Protein AF-A0A938SSC1-F1 (afdb_monomer)

Sequence (140 aa):
MTTLRVAVRQYLSLRRGLGFKLHDVGKVLPKFVTFMEHHHASVITTRLALDWARQSSAVQPAEWARRLSIVRGFARHRSATDPRTEVPPDGLLPYRPKRARPYLYSDEEIRRLLGAALKLPDQGGLRPWTYHCLFGLLSV

Radius of gyration: 22.77 Å; Cα contacts (8 Å, |Δi|>4): 111; chains: 1; bounding box: 51×45×52 Å

Nearest PDB structures (foldseek):
  6emy-assembly1_A  TM=5.241E-01  e=5.417E-01  Enterococcus faecalis
  1p7d-assembly2_B  TM=5.437E-01  e=7.411E-01  Lambdavirus lambda

Structure (mmCIF, N/CA/C/O backbone):
data_AF-A0A938SSC1-F1
#
_entry.id   AF-A0A938SSC1-F1
#
loop_
_atom_site.group_PDB
_atom_site.id
_atom_site.type_symbol
_atom_site.label_atom_id
_atom_site.label_alt_id
_atom_site.label_comp_id
_atom_site.label_asym_id
_atom_site.label_entity_id
_atom_site.label_seq_id
_atom_site.pdbx_PDB_ins_code
_atom_site.Cartn_x
_atom_site.Cartn_y
_atom_site.Cartn_z
_atom_site.occupancy
_atom_site.B_iso_or_equiv
_atom_site.auth_seq_id
_atom_site.auth_comp_id
_atom_site.auth_asym_id
_atom_site.auth_atom_id
_atom_site.pdbx_PDB_model_num
ATOM 1 N N . MET A 1 1 ? 18.121 -0.395 -22.577 1.00 61.25 1 MET A N 1
ATOM 2 C CA . MET A 1 1 ? 17.084 -0.836 -21.614 1.00 61.25 1 MET A CA 1
ATOM 3 C C . MET A 1 1 ? 16.969 0.180 -20.488 1.00 61.25 1 MET A C 1
ATOM 5 O O . MET A 1 1 ? 17.995 0.562 -19.943 1.00 61.25 1 MET A O 1
ATOM 9 N N . THR A 1 2 ? 15.767 0.655 -20.152 1.00 79.50 2 THR A N 1
ATOM 10 C CA . THR A 1 2 ? 15.565 1.574 -19.013 1.00 79.50 2 THR A CA 1
ATOM 11 C C . THR A 1 2 ? 15.736 0.836 -17.689 1.00 79.50 2 THR A C 1
ATOM 13 O O . THR A 1 2 ? 15.190 -0.255 -17.523 1.00 79.50 2 THR A O 1
ATOM 16 N N . THR A 1 3 ? 16.471 1.426 -16.745 1.00 90.50 3 THR A N 1
ATOM 17 C CA . THR A 1 3 ? 16.654 0.864 -15.397 1.00 90.50 3 THR A CA 1
ATOM 18 C C . THR A 1 3 ? 15.334 0.850 -14.620 1.00 90.50 3 THR A C 1
ATOM 20 O O . THR A 1 3 ? 14.439 1.656 -14.892 1.00 90.50 3 THR A O 1
ATOM 23 N N . LEU A 1 4 ? 15.210 -0.024 -13.613 1.00 92.62 4 LEU A N 1
ATOM 24 C CA . LEU A 1 4 ? 14.013 -0.095 -12.759 1.00 92.62 4 LEU A CA 1
ATOM 25 C C . LEU A 1 4 ? 13.697 1.253 -12.094 1.00 92.62 4 LEU A C 1
ATOM 27 O O . LEU A 1 4 ? 12.537 1.654 -12.018 1.00 92.62 4 LEU A O 1
ATOM 31 N N . ARG A 1 5 ? 14.728 1.995 -11.680 1.00 95.00 5 ARG A N 1
ATOM 32 C CA . ARG A 1 5 ? 14.591 3.325 -11.074 1.00 95.00 5 ARG A CA 1
ATOM 33 C C . ARG A 1 5 ? 13.980 4.348 -12.031 1.00 95.00 5 ARG A C 1
ATOM 35 O O . ARG A 1 5 ? 13.100 5.111 -11.630 1.00 95.00 5 ARG A O 1
ATOM 42 N N . VAL A 1 6 ? 14.408 4.347 -13.294 1.00 94.81 6 VAL A N 1
ATOM 43 C CA . VAL A 1 6 ? 13.830 5.211 -14.335 1.00 94.81 6 VAL A CA 1
ATOM 44 C C . VAL A 1 6 ? 12.401 4.774 -14.657 1.00 94.81 6 VAL A C 1
ATOM 46 O O . VAL A 1 6 ? 11.503 5.614 -14.686 1.00 94.81 6 VAL A O 1
ATOM 49 N N . ALA A 1 7 ? 12.167 3.468 -14.801 1.00 94.69 7 ALA A N 1
ATOM 50 C CA . ALA A 1 7 ? 10.845 2.918 -15.088 1.00 94.69 7 ALA A CA 1
ATOM 51 C C . ALA A 1 7 ? 9.817 3.255 -13.990 1.00 94.69 7 ALA A C 1
ATOM 53 O O . ALA A 1 7 ? 8.693 3.640 -14.302 1.00 94.69 7 ALA A O 1
ATOM 54 N N . VAL A 1 8 ? 10.197 3.196 -12.706 1.00 95.75 8 VAL A N 1
ATOM 55 C CA . VAL A 1 8 ? 9.328 3.619 -11.592 1.00 95.75 8 VAL A CA 1
ATOM 56 C C . VAL A 1 8 ? 8.988 5.105 -11.678 1.00 95.75 8 VAL A C 1
ATOM 58 O O . VAL A 1 8 ? 7.832 5.474 -11.477 1.00 95.75 8 VAL A O 1
ATOM 61 N N . ARG A 1 9 ? 9.959 5.973 -11.990 1.00 95.62 9 ARG A N 1
ATOM 62 C CA . ARG A 1 9 ? 9.702 7.416 -12.136 1.00 95.62 9 ARG A CA 1
ATOM 63 C C . ARG A 1 9 ? 8.730 7.699 -13.280 1.00 95.62 9 ARG A C 1
ATOM 65 O O . ARG A 1 9 ? 7.780 8.451 -13.079 1.00 95.62 9 ARG A O 1
ATOM 72 N N . GLN A 1 10 ? 8.931 7.061 -14.433 1.00 95.38 10 GLN A N 1
ATOM 73 C CA . GLN A 1 10 ? 8.043 7.175 -15.594 1.00 95.38 10 GLN A CA 1
ATOM 74 C C . GLN A 1 10 ? 6.629 6.686 -15.264 1.00 95.38 10 GLN A C 1
ATOM 76 O O . GLN A 1 10 ? 5.663 7.407 -15.495 1.00 95.38 10 GLN A O 1
ATOM 81 N N . TYR A 1 11 ? 6.509 5.521 -14.624 1.00 95.62 11 TYR A N 1
ATOM 82 C CA . TYR A 1 11 ? 5.228 4.970 -14.186 1.00 95.62 11 TYR A CA 1
ATOM 83 C C . TYR A 1 11 ? 4.481 5.902 -13.218 1.00 95.62 11 TYR A C 1
ATOM 85 O O . TYR A 1 11 ? 3.288 6.161 -13.392 1.00 95.62 11 TYR A O 1
ATOM 93 N N . LEU A 1 12 ? 5.172 6.436 -12.204 1.00 96.19 12 LEU A N 1
ATOM 94 C CA . LEU A 1 12 ? 4.571 7.356 -11.235 1.00 96.19 12 LEU A CA 1
ATOM 95 C C . LEU A 1 12 ? 4.165 8.683 -11.883 1.00 96.19 12 LEU A C 1
ATOM 97 O O . LEU A 1 12 ? 3.102 9.206 -11.553 1.00 96.19 12 LEU A O 1
ATOM 101 N N . SER A 1 13 ? 4.989 9.220 -12.787 1.00 96.38 13 SER A N 1
ATOM 102 C CA . SER A 1 13 ? 4.683 10.442 -13.537 1.00 96.38 13 SER A CA 1
ATOM 103 C C . SER A 1 13 ? 3.443 10.253 -14.411 1.00 96.38 13 SER A C 1
ATOM 105 O O . SER A 1 13 ? 2.491 11.017 -14.273 1.00 96.38 13 SER A O 1
ATOM 107 N N . LEU A 1 14 ? 3.397 9.171 -15.196 1.00 95.62 14 LEU A N 1
ATOM 108 C CA . LEU A 1 14 ? 2.253 8.817 -16.034 1.00 95.62 14 LEU A CA 1
ATOM 109 C C . LEU A 1 14 ? 0.965 8.708 -15.211 1.00 95.62 14 LEU A C 1
ATOM 111 O O . LEU A 1 14 ? -0.028 9.368 -15.500 1.00 95.62 14 LEU A O 1
ATOM 115 N N . ARG A 1 15 ? 0.976 7.903 -14.143 1.00 95.81 15 ARG A N 1
ATOM 116 C CA . ARG A 1 15 ? -0.219 7.696 -13.314 1.00 95.81 15 ARG A CA 1
ATOM 117 C C . ARG A 1 15 ? -0.671 8.979 -12.613 1.00 95.81 15 ARG A C 1
ATOM 119 O O . ARG A 1 15 ? -1.871 9.179 -12.461 1.00 95.81 15 ARG A O 1
ATOM 126 N N . ARG A 1 16 ? 0.253 9.857 -12.210 1.00 96.31 16 ARG A N 1
ATOM 127 C CA . ARG A 1 16 ? -0.094 11.172 -11.644 1.00 96.31 16 ARG A CA 1
ATOM 128 C C . ARG A 1 16 ? -0.677 12.122 -12.682 1.00 96.31 16 ARG A C 1
ATOM 130 O O . ARG A 1 16 ? -1.628 12.823 -12.355 1.00 96.31 16 ARG A O 1
ATOM 137 N N . GLY A 1 17 ? -0.171 12.092 -13.915 1.00 96.69 17 GLY A N 1
ATOM 138 C CA . GLY A 1 17 ? -0.756 12.822 -15.044 1.00 96.69 17 GLY A CA 1
ATOM 139 C C . GLY A 1 17 ? -2.204 12.411 -15.329 1.00 96.69 17 GLY A C 1
ATOM 140 O O . GLY A 1 17 ? -3.017 13.246 -15.698 1.00 96.69 17 GLY A O 1
ATOM 141 N N . LEU A 1 18 ? -2.558 11.152 -15.049 1.00 96.00 18 LEU A N 1
ATOM 142 C CA . LEU A 1 18 ? -3.931 10.631 -15.124 1.00 96.00 18 LEU A CA 1
ATOM 143 C C . LEU A 1 18 ? -4.784 10.927 -13.870 1.00 96.00 18 LEU A C 1
ATOM 145 O O . LEU A 1 18 ? -5.843 10.332 -13.691 1.00 96.00 18 LEU A O 1
ATOM 149 N N . GLY A 1 19 ? -4.321 11.791 -12.961 1.00 95.69 19 GLY A N 1
ATOM 150 C CA . GLY A 1 19 ? -5.066 12.215 -11.769 1.00 95.69 19 GLY A CA 1
ATOM 151 C C . GLY A 1 19 ? -4.886 11.341 -10.520 1.00 95.69 19 GLY A C 1
ATOM 152 O O . GLY A 1 19 ? -5.371 11.705 -9.445 1.00 95.69 19 GLY A O 1
ATOM 153 N N . PHE A 1 20 ? -4.149 10.225 -10.583 1.00 94.19 20 PHE A N 1
ATOM 154 C CA . PHE A 1 20 ? -3.894 9.403 -9.394 1.00 94.19 20 PHE A CA 1
ATOM 155 C C . PHE A 1 20 ? -2.848 10.051 -8.482 1.00 94.19 20 PHE A C 1
ATOM 157 O O . PHE A 1 20 ? -1.718 10.300 -8.889 1.00 94.19 20 PHE A O 1
ATOM 164 N N . LYS A 1 21 ? -3.155 10.230 -7.193 1.00 91.62 21 LYS A N 1
ATOM 165 C CA . LYS A 1 21 ? -2.193 10.831 -6.250 1.00 91.62 21 LYS A CA 1
ATOM 166 C C . LYS A 1 21 ? -0.980 9.936 -5.952 1.00 91.62 21 LYS A C 1
ATOM 168 O O . LYS A 1 21 ? 0.154 10.411 -5.898 1.00 91.62 21 LYS A O 1
ATOM 173 N N . LEU A 1 22 ? -1.209 8.628 -5.782 1.00 91.94 22 LEU A N 1
ATOM 174 C CA . LEU A 1 22 ? -0.168 7.612 -5.553 1.00 91.94 22 LEU A CA 1
ATOM 175 C C . LEU A 1 22 ? 0.843 7.960 -4.438 1.00 91.94 22 LEU A C 1
ATOM 177 O O . LEU A 1 22 ? 2.028 7.651 -4.567 1.00 91.94 22 LEU A O 1
ATOM 181 N N . HIS A 1 23 ? 0.406 8.594 -3.346 1.00 90.19 23 HIS A N 1
ATOM 182 C CA . HIS A 1 23 ? 1.304 8.988 -2.252 1.00 90.19 23 HIS A CA 1
ATOM 183 C C . HIS A 1 23 ? 2.061 7.786 -1.671 1.00 90.19 23 HIS A C 1
ATOM 185 O O . HIS A 1 23 ? 3.290 7.786 -1.629 1.00 90.19 23 HIS A O 1
ATOM 191 N N . ASP A 1 24 ? 1.338 6.727 -1.306 1.00 88.69 24 ASP A N 1
ATOM 192 C CA . ASP A 1 24 ? 1.949 5.535 -0.717 1.00 88.69 24 ASP A CA 1
ATOM 193 C C . ASP A 1 24 ? 2.766 4.742 -1.730 1.00 88.69 24 ASP A C 1
ATOM 195 O O . ASP A 1 24 ? 3.903 4.367 -1.457 1.00 88.69 24 ASP A O 1
ATOM 199 N N . VAL A 1 25 ? 2.227 4.539 -2.933 1.00 92.62 25 VAL A N 1
ATOM 200 C CA . VAL A 1 25 ? 2.918 3.840 -4.028 1.00 92.62 25 VAL A CA 1
ATOM 201 C C . VAL A 1 25 ? 4.244 4.537 -4.357 1.00 92.62 25 VAL A C 1
ATOM 203 O O . VAL A 1 25 ? 5.264 3.873 -4.536 1.00 92.62 25 VAL A O 1
ATOM 206 N N . GLY A 1 26 ? 4.258 5.874 -4.344 1.00 93.75 26 GLY A N 1
ATOM 207 C CA . GLY A 1 26 ? 5.449 6.689 -4.561 1.00 93.75 26 GLY A CA 1
ATOM 208 C C . GLY A 1 26 ? 6.506 6.586 -3.459 1.00 93.75 26 GLY A C 1
ATOM 209 O O . GLY A 1 26 ? 7.670 6.841 -3.737 1.00 93.75 26 GLY A O 1
ATOM 210 N N . LYS A 1 27 ? 6.141 6.179 -2.238 1.00 93.44 27 LYS A N 1
ATOM 211 C CA . LYS A 1 27 ? 7.096 5.876 -1.155 1.00 93.44 27 LYS 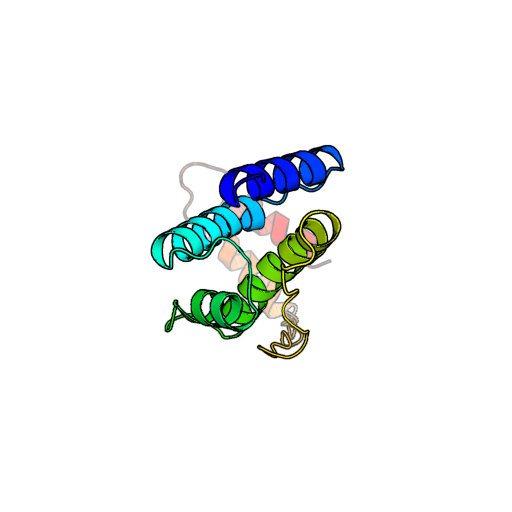A CA 1
ATOM 212 C C . LYS A 1 27 ? 7.570 4.424 -1.203 1.00 93.44 27 LYS A C 1
ATOM 214 O O . LYS A 1 27 ? 8.708 4.122 -0.858 1.00 93.44 27 LYS A O 1
ATOM 219 N N . VAL A 1 28 ? 6.679 3.524 -1.604 1.00 95.19 28 VAL A N 1
ATOM 220 C CA . VAL A 1 28 ? 6.859 2.074 -1.526 1.00 95.19 28 VAL A CA 1
ATOM 221 C C . VAL A 1 28 ? 7.677 1.533 -2.709 1.00 95.19 28 VAL A C 1
ATOM 223 O O . VAL A 1 28 ? 8.621 0.775 -2.488 1.00 95.19 28 VAL A O 1
ATOM 226 N N . LEU A 1 29 ? 7.393 1.956 -3.948 1.00 96.38 29 LEU A N 1
ATOM 227 C CA . LEU A 1 29 ? 8.122 1.479 -5.135 1.00 96.38 29 LEU A CA 1
ATOM 228 C C . LEU A 1 29 ? 9.616 1.838 -5.141 1.00 96.38 29 LEU A C 1
ATOM 230 O O . LEU A 1 29 ? 10.408 0.967 -5.489 1.00 96.38 29 LEU A O 1
ATOM 234 N N . PRO A 1 30 ? 10.059 3.043 -4.731 1.00 96.19 30 PRO A N 1
ATOM 235 C CA . PRO A 1 30 ? 11.491 3.325 -4.642 1.00 96.19 30 PRO A CA 1
ATOM 236 C C . PRO A 1 30 ? 12.226 2.401 -3.666 1.00 96.19 30 PRO A C 1
ATOM 238 O O . PRO A 1 30 ? 13.335 1.974 -3.965 1.00 96.19 30 PRO A O 1
ATOM 241 N N . LYS A 1 31 ? 11.598 2.031 -2.539 1.00 96.00 31 LYS A N 1
ATOM 242 C CA . LYS A 1 31 ? 12.171 1.058 -1.593 1.00 96.00 31 LYS A CA 1
ATOM 243 C C . LYS A 1 31 ? 12.280 -0.336 -2.209 1.00 96.00 31 LYS A C 1
ATOM 245 O O . LYS A 1 31 ? 13.264 -1.026 -1.968 1.00 96.00 31 LYS A O 1
ATOM 250 N N . PHE A 1 32 ? 11.290 -0.742 -3.005 1.00 96.75 32 PHE A N 1
ATOM 251 C CA . PHE A 1 32 ? 11.363 -1.984 -3.776 1.00 96.75 32 PHE A CA 1
ATOM 252 C C . PHE A 1 32 ? 12.506 -1.953 -4.794 1.00 96.75 32 PHE A C 1
ATOM 254 O O . PHE A 1 32 ? 13.265 -2.909 -4.885 1.00 96.75 32 PHE A O 1
ATOM 261 N N . VAL A 1 33 ? 12.687 -0.845 -5.515 1.00 96.56 33 VAL A N 1
ATOM 262 C CA . VAL A 1 33 ? 13.799 -0.702 -6.467 1.00 96.56 33 VAL A CA 1
ATOM 263 C C . VAL A 1 33 ? 15.152 -0.772 -5.765 1.00 96.56 33 VAL A C 1
ATOM 265 O O . VAL A 1 33 ? 16.018 -1.495 -6.237 1.00 96.56 33 VAL A O 1
ATOM 268 N N . THR A 1 34 ? 15.326 -0.096 -4.627 1.00 96.62 34 THR A N 1
ATOM 269 C CA . THR A 1 34 ? 16.565 -0.203 -3.840 1.00 96.62 34 THR A CA 1
ATOM 270 C C . THR A 1 34 ? 16.832 -1.648 -3.402 1.00 96.62 34 THR A C 1
ATOM 272 O O . THR A 1 34 ? 17.962 -2.114 -3.483 1.00 96.62 34 THR A O 1
ATOM 275 N N . PHE A 1 35 ? 15.798 -2.395 -3.000 1.00 96.94 35 PHE A N 1
ATOM 276 C CA . PHE A 1 35 ? 15.930 -3.828 -2.723 1.00 96.94 35 PHE A CA 1
ATOM 277 C C . PHE A 1 35 ? 16.384 -4.615 -3.962 1.00 96.94 35 PHE A C 1
ATOM 279 O O . PHE A 1 35 ? 17.333 -5.386 -3.882 1.00 96.94 35 PHE A O 1
ATOM 286 N N . MET A 1 36 ? 15.761 -4.391 -5.121 1.00 96.88 36 MET A N 1
ATOM 287 C CA . MET A 1 36 ? 16.143 -5.062 -6.369 1.00 96.88 36 MET A CA 1
ATOM 288 C C . MET A 1 36 ? 17.596 -4.765 -6.762 1.00 96.88 36 MET A C 1
ATOM 290 O O . MET A 1 36 ? 18.317 -5.671 -7.172 1.00 96.88 36 MET A O 1
ATOM 294 N N . GLU A 1 37 ? 18.039 -3.518 -6.588 1.00 95.56 37 GLU A N 1
ATOM 295 C CA . GLU A 1 37 ? 19.419 -3.090 -6.838 1.00 95.56 37 GLU A CA 1
ATOM 296 C C . GLU A 1 37 ? 20.414 -3.793 -5.901 1.00 95.56 37 GLU A C 1
ATOM 298 O O . GLU A 1 37 ? 21.436 -4.282 -6.376 1.00 95.56 37 GLU A O 1
ATOM 303 N N . HIS A 1 38 ? 20.098 -3.931 -4.606 1.00 96.00 38 HIS A N 1
ATOM 304 C CA . HIS A 1 38 ? 20.923 -4.698 -3.660 1.00 96.00 38 HIS A CA 1
ATOM 305 C C . HIS A 1 38 ? 21.018 -6.188 -4.002 1.00 96.00 38 HIS A C 1
ATOM 307 O O . HIS A 1 38 ? 22.037 -6.816 -3.735 1.00 96.00 38 HIS A O 1
ATOM 313 N N . HIS A 1 39 ? 19.979 -6.753 -4.615 1.00 95.00 39 HIS A N 1
ATOM 314 C CA . HIS A 1 39 ? 19.980 -8.129 -5.111 1.00 95.00 39 HIS A CA 1
ATOM 315 C C . HIS A 1 39 ? 20.545 -8.263 -6.537 1.00 95.00 39 HIS A C 1
ATOM 317 O O . HIS A 1 39 ? 20.444 -9.339 -7.126 1.00 95.00 39 HIS A O 1
ATOM 323 N N . HIS A 1 40 ? 21.109 -7.189 -7.108 1.00 93.81 40 HIS A N 1
ATOM 324 C CA . HIS A 1 40 ? 21.608 -7.123 -8.488 1.00 93.81 40 HIS A CA 1
ATOM 325 C C . HIS A 1 40 ? 20.582 -7.588 -9.541 1.00 93.81 40 HIS A C 1
ATOM 327 O O . HIS A 1 40 ? 20.933 -8.066 -10.621 1.00 93.81 40 HIS A O 1
ATOM 333 N N . ALA A 1 41 ? 19.293 -7.433 -9.239 1.00 94.12 41 ALA A N 1
ATOM 334 C CA . ALA A 1 41 ? 18.200 -7.898 -10.072 1.00 94.12 41 ALA A CA 1
ATOM 335 C C . ALA A 1 41 ? 17.691 -6.767 -10.974 1.00 94.12 41 ALA A C 1
ATOM 337 O O . ALA A 1 41 ? 17.184 -5.744 -10.514 1.00 94.12 41 ALA A O 1
ATOM 338 N N . SER A 1 42 ? 17.796 -6.968 -12.286 1.00 91.44 42 SER A N 1
ATOM 339 C CA . SER A 1 42 ? 17.309 -6.022 -13.301 1.00 91.44 42 SER A CA 1
ATOM 340 C C . SER A 1 42 ? 15.871 -6.298 -13.754 1.00 91.44 42 SER A C 1
ATOM 342 O O . SER A 1 42 ? 15.238 -5.428 -14.352 1.00 91.44 42 SER A O 1
ATOM 344 N N . VAL A 1 43 ? 15.348 -7.485 -13.440 1.00 94.44 43 VAL A N 1
ATOM 345 C CA . VAL A 1 43 ? 14.028 -7.979 -13.842 1.00 94.44 43 VAL A CA 1
ATOM 346 C C . VAL A 1 43 ? 13.235 -8.359 -12.597 1.00 94.44 43 VAL A C 1
ATOM 348 O O . VAL A 1 43 ? 13.765 -8.996 -11.689 1.00 94.44 43 VAL A O 1
ATOM 351 N N . ILE A 1 44 ? 11.963 -7.960 -12.546 1.00 96.12 44 ILE A N 1
ATOM 352 C CA . ILE A 1 44 ? 11.064 -8.316 -11.443 1.00 96.12 44 ILE A CA 1
ATOM 353 C C . ILE A 1 44 ? 10.687 -9.790 -11.581 1.00 96.12 44 ILE A C 1
ATOM 355 O O . ILE A 1 44 ? 10.155 -10.191 -12.612 1.00 96.12 44 ILE A O 1
ATOM 359 N N . THR A 1 45 ? 10.930 -10.564 -10.526 1.00 97.00 45 THR A N 1
ATOM 360 C CA . THR A 1 45 ? 10.462 -11.947 -10.399 1.00 97.00 45 THR A CA 1
ATOM 361 C C . THR A 1 45 ? 9.479 -12.063 -9.245 1.00 97.00 45 THR A C 1
ATOM 363 O O . THR A 1 45 ? 9.516 -11.285 -8.282 1.00 97.00 45 THR A O 1
ATOM 366 N N . THR A 1 46 ? 8.614 -13.068 -9.309 1.00 96.12 46 THR A N 1
ATOM 367 C CA . THR A 1 46 ? 7.632 -13.365 -8.264 1.00 96.12 46 THR A CA 1
ATOM 368 C C . THR A 1 46 ? 8.315 -13.625 -6.924 1.00 96.12 46 THR A C 1
ATOM 370 O O . THR A 1 46 ? 7.881 -13.109 -5.893 1.00 96.12 46 THR A O 1
ATOM 373 N N . ARG A 1 47 ? 9.432 -14.363 -6.943 1.00 96.06 47 ARG A N 1
ATOM 374 C CA . ARG A 1 47 ? 10.228 -14.669 -5.749 1.00 96.06 47 ARG A CA 1
ATOM 375 C C . ARG A 1 47 ? 10.750 -13.400 -5.074 1.00 96.06 47 ARG A C 1
ATOM 377 O O . ARG A 1 47 ? 10.480 -13.186 -3.898 1.00 96.06 47 ARG A O 1
ATOM 384 N N . LEU A 1 48 ? 11.422 -12.523 -5.823 1.00 96.75 48 LEU A N 1
ATOM 385 C CA . LEU A 1 48 ? 11.979 -11.281 -5.273 1.00 96.75 48 LEU A CA 1
ATOM 386 C C . LEU A 1 48 ? 10.887 -10.327 -4.775 1.00 96.75 48 LEU A C 1
ATOM 388 O O . LEU A 1 48 ? 11.052 -9.681 -3.740 1.00 96.75 48 LEU A O 1
ATOM 392 N N . ALA A 1 49 ? 9.748 -10.265 -5.469 1.00 96.62 49 ALA A N 1
ATOM 393 C CA . ALA A 1 49 ? 8.600 -9.485 -5.020 1.00 96.62 49 ALA A CA 1
ATOM 394 C C . ALA A 1 49 ? 8.040 -9.996 -3.679 1.00 96.62 49 ALA A C 1
ATOM 396 O O . ALA A 1 49 ? 7.692 -9.189 -2.813 1.00 96.62 49 ALA A O 1
ATOM 397 N N . LEU A 1 50 ? 7.980 -11.320 -3.486 1.00 95.31 50 LEU A N 1
ATOM 398 C CA . LEU A 1 50 ? 7.540 -11.942 -2.235 1.00 95.31 50 LEU A CA 1
ATOM 399 C C . LEU A 1 50 ? 8.531 -11.747 -1.091 1.00 95.31 50 LEU A C 1
ATOM 401 O O . LEU A 1 50 ? 8.111 -11.466 0.033 1.00 95.31 50 LEU A O 1
ATOM 405 N N . ASP A 1 51 ? 9.822 -11.901 -1.364 1.00 95.12 51 ASP A N 1
ATOM 406 C CA . ASP A 1 51 ? 10.877 -11.739 -0.362 1.00 95.12 51 ASP A CA 1
ATOM 407 C C . ASP A 1 51 ? 10.895 -10.298 0.151 1.00 95.12 51 ASP A C 1
ATOM 409 O O . ASP A 1 51 ? 10.859 -10.054 1.359 1.00 95.12 51 ASP A O 1
ATOM 413 N N . TRP A 1 52 ? 10.799 -9.326 -0.758 1.00 95.50 52 TRP A N 1
ATOM 414 C CA . TRP A 1 52 ? 10.694 -7.928 -0.371 1.00 95.50 52 TRP A CA 1
ATOM 415 C C . TRP A 1 52 ? 9.401 -7.610 0.385 1.00 95.50 52 TRP A C 1
ATOM 417 O O . TRP A 1 52 ? 9.438 -6.896 1.390 1.00 95.50 52 TRP A O 1
ATOM 427 N N . ALA A 1 53 ? 8.249 -8.125 -0.061 1.00 94.00 53 ALA A N 1
ATOM 428 C CA . ALA A 1 53 ? 6.972 -7.869 0.606 1.00 94.00 53 ALA A CA 1
ATOM 429 C C . ALA A 1 53 ? 6.973 -8.369 2.062 1.00 94.00 53 ALA A C 1
ATOM 431 O O . ALA A 1 53 ? 6.421 -7.689 2.930 1.00 94.00 53 ALA A O 1
ATOM 432 N N . ARG A 1 54 ? 7.639 -9.503 2.326 1.00 92.56 54 ARG A N 1
ATOM 433 C CA . ARG A 1 54 ? 7.750 -10.147 3.647 1.00 92.56 54 ARG A CA 1
ATOM 434 C C . ARG A 1 54 ? 8.921 -9.653 4.506 1.00 92.56 54 ARG A C 1
ATOM 436 O O . ARG A 1 54 ? 9.010 -10.039 5.664 1.00 92.56 54 ARG A O 1
ATOM 443 N N . GLN A 1 55 ? 9.784 -8.774 3.989 1.00 89.69 55 GLN A N 1
ATOM 444 C CA . GLN A 1 55 ? 10.990 -8.301 4.691 1.00 89.69 55 GLN A CA 1
ATOM 445 C C . GLN A 1 55 ? 10.701 -7.660 6.062 1.00 89.69 55 GLN A C 1
ATOM 447 O O . GLN A 1 55 ? 11.538 -7.687 6.958 1.00 89.69 55 GLN A O 1
ATOM 452 N N . SER A 1 56 ? 9.520 -7.067 6.239 1.00 79.56 56 SER A N 1
ATOM 453 C CA . SER A 1 56 ? 9.103 -6.514 7.529 1.00 79.56 56 SER A CA 1
ATOM 454 C C . SER A 1 56 ? 8.329 -7.580 8.298 1.00 79.56 56 SER A C 1
ATOM 456 O O . SER A 1 56 ? 7.150 -7.775 8.035 1.00 79.56 56 SER A O 1
ATOM 458 N N . SER A 1 57 ? 8.972 -8.272 9.235 1.00 71.25 57 SER A N 1
ATOM 459 C CA . SER A 1 57 ? 8.353 -9.368 9.998 1.00 71.25 57 SER A CA 1
ATOM 460 C C . SER A 1 57 ? 7.340 -8.899 11.053 1.00 71.25 57 SER A C 1
ATOM 462 O O . SER A 1 57 ? 6.433 -9.647 11.397 1.00 71.25 57 SER A O 1
ATOM 464 N N . ALA A 1 58 ? 7.443 -7.653 11.527 1.00 73.56 58 ALA A N 1
ATOM 465 C CA . ALA A 1 58 ? 6.615 -7.104 12.609 1.00 73.56 58 ALA A CA 1
ATOM 466 C C . ALA A 1 58 ? 5.319 -6.400 12.145 1.00 73.56 58 ALA A C 1
ATOM 468 O O . ALA A 1 58 ? 4.741 -5.616 12.897 1.00 73.56 58 ALA A O 1
ATOM 469 N N . VAL A 1 59 ? 4.866 -6.616 10.904 1.00 81.50 59 VAL A N 1
ATOM 470 C CA . VAL A 1 59 ? 3.661 -5.954 10.365 1.00 81.50 59 VAL A CA 1
ATOM 471 C C . VAL A 1 59 ? 2.513 -6.935 10.166 1.00 81.50 59 VAL A C 1
ATOM 473 O O . VAL A 1 59 ? 2.706 -8.135 10.003 1.00 81.50 59 VAL A O 1
ATOM 476 N N . GLN A 1 60 ? 1.293 -6.400 10.146 1.00 84.31 60 GLN A N 1
ATOM 477 C CA . GLN A 1 60 ? 0.092 -7.178 9.856 1.00 84.31 60 GLN A CA 1
ATOM 478 C C . GLN A 1 60 ? 0.176 -7.812 8.451 1.00 84.31 60 GLN A C 1
ATOM 480 O O . GLN A 1 60 ? 0.646 -7.142 7.526 1.00 84.31 60 GLN A O 1
ATOM 485 N N . PRO A 1 61 ? -0.373 -9.025 8.227 1.00 87.06 61 PRO A N 1
ATOM 486 C CA . PRO A 1 61 ? -0.423 -9.659 6.899 1.00 87.06 61 PRO A CA 1
ATOM 487 C C . PRO A 1 61 ? -1.043 -8.774 5.801 1.00 87.06 61 PRO A C 1
ATOM 489 O O . PRO A 1 61 ? -0.695 -8.885 4.624 1.00 87.06 61 PRO A O 1
ATOM 492 N N . ALA A 1 62 ? -1.919 -7.846 6.203 1.00 88.00 62 ALA A N 1
ATOM 493 C CA . ALA A 1 62 ? -2.477 -6.788 5.364 1.00 88.00 62 ALA A CA 1
ATOM 494 C C . ALA A 1 62 ? -1.407 -5.974 4.631 1.00 88.00 62 ALA A C 1
ATOM 496 O O . ALA A 1 62 ? -1.547 -5.672 3.447 1.00 88.00 62 ALA A O 1
ATOM 497 N N . GLU A 1 63 ? -0.329 -5.628 5.332 1.00 90.62 63 GLU A N 1
ATOM 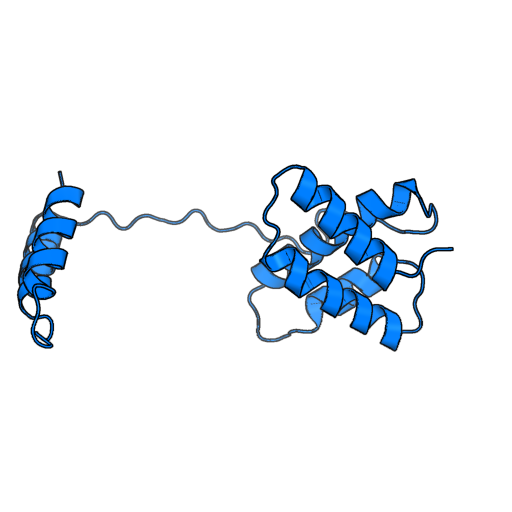498 C CA . GLU A 1 63 ? 0.737 -4.793 4.798 1.00 90.62 63 GLU A CA 1
ATOM 499 C C . GLU A 1 63 ? 1.577 -5.557 3.774 1.00 90.62 63 GLU A C 1
ATOM 501 O O . GLU A 1 63 ? 1.923 -4.999 2.733 1.00 90.62 63 GLU A O 1
ATOM 506 N N . TRP A 1 64 ? 1.843 -6.848 4.000 1.00 92.75 64 TRP A N 1
ATOM 507 C CA . TRP A 1 64 ? 2.523 -7.684 3.007 1.00 92.75 64 TRP A CA 1
ATOM 508 C C . TRP A 1 64 ? 1.699 -7.794 1.718 1.00 92.75 64 TRP A C 1
ATOM 510 O O . TRP A 1 64 ? 2.224 -7.576 0.623 1.00 92.75 64 TRP A O 1
ATOM 520 N N . ALA A 1 65 ? 0.392 -8.051 1.840 1.00 91.88 65 ALA A N 1
ATOM 521 C CA . ALA A 1 65 ? -0.519 -8.111 0.699 1.00 91.88 65 ALA A CA 1
ATOM 522 C C . ALA A 1 65 ? -0.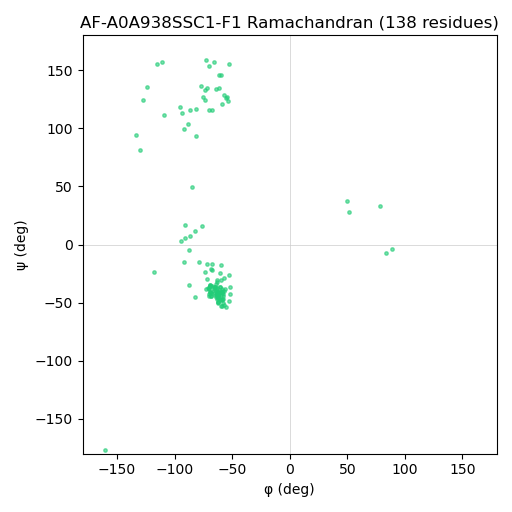614 -6.764 -0.042 1.00 91.88 65 ALA A C 1
ATOM 524 O O . ALA A 1 65 ? -0.596 -6.725 -1.279 1.00 91.88 65 ALA A O 1
ATOM 525 N N . ARG A 1 66 ? -0.654 -5.646 0.696 1.00 91.94 66 ARG A N 1
ATOM 526 C CA . ARG A 1 66 ? -0.654 -4.287 0.136 1.00 91.94 66 ARG A CA 1
ATOM 527 C C . ARG A 1 66 ? 0.629 -4.002 -0.642 1.00 91.94 66 ARG A C 1
ATOM 529 O O . ARG A 1 66 ? 0.559 -3.571 -1.792 1.00 91.94 66 ARG A O 1
ATOM 536 N N . ARG A 1 67 ? 1.795 -4.280 -0.051 1.00 93.81 67 ARG A N 1
ATOM 537 C CA . ARG A 1 67 ? 3.111 -4.115 -0.693 1.00 93.81 67 ARG A CA 1
ATOM 538 C C . ARG A 1 67 ? 3.213 -4.931 -1.977 1.00 93.81 67 ARG A C 1
ATOM 540 O O . ARG A 1 67 ? 3.599 -4.381 -3.008 1.00 93.81 67 ARG A O 1
ATOM 547 N N . LEU A 1 68 ? 2.810 -6.201 -1.940 1.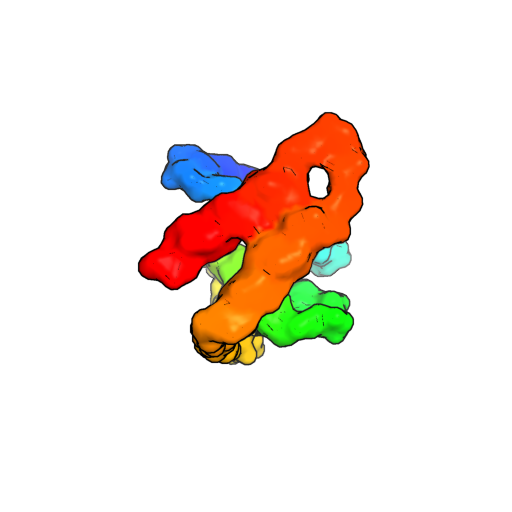00 95.00 68 LEU A N 1
ATOM 548 C CA . LEU A 1 68 ? 2.829 -7.062 -3.122 1.00 95.00 68 LEU A CA 1
ATOM 549 C C . LEU A 1 68 ? 1.875 -6.558 -4.213 1.00 95.00 68 LEU A C 1
ATOM 551 O O . LEU A 1 68 ? 2.232 -6.565 -5.387 1.00 95.00 68 LEU A O 1
ATOM 555 N N . SER A 1 69 ? 0.700 -6.046 -3.841 1.00 94.19 69 SER A N 1
ATOM 556 C CA . SER A 1 69 ? -0.260 -5.474 -4.798 1.00 94.19 69 SER A CA 1
ATOM 557 C C . SER A 1 69 ? 0.283 -4.217 -5.491 1.00 94.19 69 SER A C 1
ATOM 559 O O . SER A 1 69 ? 0.073 -4.027 -6.690 1.00 94.19 69 SER A O 1
ATOM 561 N N . ILE A 1 70 ? 1.041 -3.383 -4.770 1.00 95.50 70 ILE A N 1
ATOM 562 C CA . ILE A 1 70 ? 1.733 -2.217 -5.342 1.00 95.50 70 ILE A CA 1
ATOM 563 C C . ILE A 1 70 ? 2.784 -2.658 -6.370 1.00 95.50 70 ILE A C 1
ATOM 565 O O . ILE A 1 70 ? 2.821 -2.115 -7.478 1.00 95.50 70 ILE A O 1
ATOM 569 N N . VAL A 1 71 ? 3.605 -3.657 -6.028 1.00 96.62 71 VAL A N 1
ATOM 570 C CA . VAL A 1 71 ? 4.609 -4.222 -6.946 1.00 96.62 71 VAL A CA 1
ATOM 571 C C . VAL A 1 71 ? 3.938 -4.845 -8.165 1.00 96.62 71 VAL A C 1
ATOM 573 O O . VAL A 1 71 ? 4.365 -4.573 -9.282 1.00 96.62 71 VAL A O 1
ATOM 576 N N . ARG A 1 72 ? 2.844 -5.594 -7.984 1.00 96.31 72 ARG A N 1
ATOM 577 C CA . ARG A 1 72 ? 2.066 -6.196 -9.077 1.00 96.31 72 ARG A CA 1
ATOM 578 C C . ARG A 1 72 ? 1.555 -5.153 -10.067 1.00 96.31 72 ARG A C 1
ATOM 580 O O . ARG A 1 72 ? 1.677 -5.349 -11.273 1.00 96.31 72 ARG A O 1
ATOM 587 N N . GLY A 1 73 ? 1.022 -4.034 -9.573 1.00 95.50 73 GLY A N 1
ATOM 588 C CA . GLY A 1 73 ? 0.561 -2.936 -10.425 1.00 95.50 73 GLY A CA 1
ATOM 589 C C . GLY A 1 73 ? 1.680 -2.352 -11.292 1.00 95.50 73 GLY A C 1
ATOM 590 O O . GLY A 1 73 ? 1.489 -2.140 -12.488 1.00 95.50 73 GLY A O 1
ATOM 591 N N . PHE A 1 74 ? 2.866 -2.151 -10.710 1.00 96.94 74 PHE A N 1
ATOM 592 C CA . PHE A 1 74 ? 4.039 -1.698 -11.459 1.00 96.94 74 PHE A CA 1
ATOM 593 C C . PHE A 1 74 ? 4.561 -2.763 -12.435 1.00 96.94 74 PHE A C 1
ATOM 595 O O . PHE A 1 74 ? 4.831 -2.443 -13.590 1.00 96.94 74 PHE A O 1
ATOM 602 N N . ALA A 1 75 ? 4.649 -4.025 -12.009 1.00 96.81 75 ALA A N 1
ATOM 603 C CA . ALA A 1 75 ? 5.102 -5.138 -12.840 1.00 96.81 75 ALA A CA 1
ATOM 604 C C . ALA A 1 75 ? 4.221 -5.312 -14.083 1.00 96.81 75 ALA A C 1
ATOM 606 O O . ALA A 1 75 ? 4.748 -5.476 -15.176 1.00 96.81 75 ALA A O 1
ATOM 607 N N . ARG A 1 76 ? 2.895 -5.170 -13.948 1.00 96.50 76 ARG A N 1
ATOM 608 C CA . ARG A 1 76 ? 1.951 -5.216 -15.078 1.00 96.50 76 ARG A CA 1
ATOM 609 C C . ARG A 1 76 ? 2.174 -4.091 -16.090 1.00 96.50 76 ARG A C 1
ATOM 611 O O . ARG A 1 76 ? 2.028 -4.299 -17.286 1.00 96.50 76 ARG A O 1
ATOM 618 N N . HIS A 1 77 ? 2.521 -2.891 -15.627 1.00 95.19 77 HIS A N 1
ATOM 619 C CA . HIS A 1 77 ? 2.902 -1.808 -16.534 1.00 95.19 77 HIS A CA 1
ATOM 620 C C . HIS A 1 77 ? 4.254 -2.095 -17.201 1.00 95.19 77 HIS A C 1
ATOM 622 O O . HIS A 1 77 ? 4.426 -1.871 -18.397 1.00 95.19 77 HIS A O 1
ATOM 628 N N . ARG A 1 78 ? 5.215 -2.621 -16.436 1.00 95.00 78 ARG A N 1
ATOM 629 C CA . ARG A 1 78 ? 6.560 -2.909 -16.930 1.00 95.00 78 ARG A CA 1
ATOM 630 C C . ARG A 1 78 ? 6.586 -4.063 -17.932 1.00 95.00 78 ARG A C 1
ATOM 632 O O . ARG A 1 78 ? 7.329 -3.957 -18.903 1.00 95.00 78 ARG A O 1
ATOM 639 N N . SER A 1 79 ? 5.758 -5.094 -17.765 1.00 95.31 79 SER A N 1
ATOM 640 C CA . SER A 1 79 ? 5.693 -6.248 -18.672 1.00 95.31 79 SER A CA 1
ATOM 641 C C . SER A 1 79 ? 5.312 -5.865 -20.105 1.00 95.31 79 SER A C 1
ATOM 643 O O . SER A 1 79 ? 5.712 -6.550 -21.037 1.00 95.31 79 SER A O 1
ATOM 645 N N . ALA A 1 80 ? 4.616 -4.739 -20.300 1.00 92.56 80 ALA A N 1
ATOM 646 C CA . ALA A 1 80 ? 4.320 -4.203 -21.630 1.00 92.56 80 ALA A CA 1
ATOM 647 C C . ALA A 1 80 ? 5.568 -3.689 -22.379 1.00 92.56 80 ALA A C 1
ATOM 649 O O . ALA A 1 80 ? 5.539 -3.559 -23.597 1.00 92.56 80 ALA A O 1
ATOM 650 N N . THR A 1 81 ? 6.658 -3.380 -21.666 1.00 90.62 81 THR A N 1
ATOM 651 C CA . THR A 1 81 ? 7.911 -2.847 -22.247 1.00 90.62 81 THR A CA 1
ATOM 652 C C . THR A 1 81 ? 9.120 -3.763 -22.041 1.00 90.62 81 THR A C 1
ATOM 654 O O . THR A 1 81 ? 10.077 -3.684 -22.806 1.00 90.62 81 THR A O 1
ATOM 657 N N . ASP A 1 82 ? 9.099 -4.632 -21.028 1.00 92.19 82 ASP A N 1
ATOM 658 C CA . ASP A 1 82 ? 10.126 -5.644 -20.760 1.00 92.19 82 ASP A CA 1
ATOM 659 C C . ASP A 1 82 ? 9.450 -6.999 -20.477 1.00 92.19 82 ASP A C 1
ATOM 661 O O . ASP A 1 82 ? 9.083 -7.263 -19.325 1.00 92.19 82 ASP A O 1
ATOM 665 N N . PRO A 1 83 ? 9.288 -7.862 -21.502 1.00 91.31 83 PRO A N 1
ATOM 666 C CA . PRO A 1 83 ? 8.570 -9.138 -21.400 1.00 91.31 83 PRO A CA 1
ATOM 667 C C . PRO A 1 83 ? 9.144 -10.130 -20.385 1.00 91.31 83 PRO A C 1
ATOM 669 O O . PRO A 1 83 ? 8.454 -11.056 -19.975 1.00 91.31 83 PRO A O 1
ATOM 672 N N . ARG A 1 84 ? 10.398 -9.945 -19.953 1.00 94.00 84 ARG A N 1
ATOM 673 C CA . ARG A 1 84 ? 11.030 -10.796 -18.931 1.00 94.00 84 ARG A CA 1
ATOM 674 C C . ARG A 1 84 ? 10.457 -10.543 -17.535 1.00 94.00 84 ARG A C 1
ATOM 676 O O . ARG A 1 84 ? 10.683 -11.334 -16.630 1.00 94.00 84 ARG A O 1
ATOM 683 N N . THR A 1 85 ? 9.763 -9.418 -17.351 1.00 95.31 85 THR A N 1
ATOM 684 C CA . THR A 1 85 ? 9.151 -9.031 -16.079 1.00 95.31 85 THR A CA 1
ATOM 685 C C . THR A 1 85 ? 8.005 -9.968 -15.734 1.00 95.31 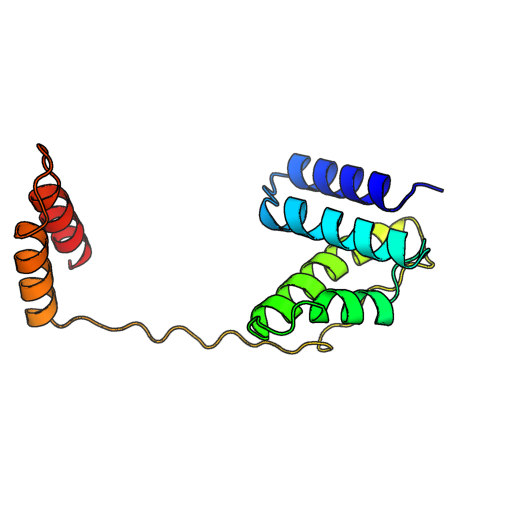85 THR A C 1
ATOM 687 O O . THR A 1 85 ? 6.967 -9.960 -16.395 1.00 95.31 85 THR A O 1
ATOM 690 N N . GLU A 1 86 ? 8.154 -10.707 -14.641 1.00 96.88 86 GLU A N 1
ATOM 691 C CA . GLU A 1 86 ? 7.058 -11.481 -14.080 1.00 96.88 86 GLU A CA 1
ATOM 692 C C . GLU A 1 86 ? 6.097 -10.564 -13.322 1.00 96.88 86 GLU A C 1
ATOM 694 O O . GLU A 1 86 ? 6.499 -9.710 -12.524 1.00 96.88 86 GLU A O 1
ATOM 699 N N . VAL A 1 87 ? 4.801 -10.778 -13.532 1.00 96.94 87 VAL A N 1
ATOM 700 C CA . VAL A 1 87 ? 3.746 -10.158 -12.732 1.00 96.94 87 VAL A CA 1
ATOM 701 C C . VAL A 1 87 ? 3.385 -11.137 -11.616 1.00 96.94 87 VAL A C 1
ATOM 703 O O . VAL A 1 87 ? 2.826 -12.188 -11.927 1.00 96.94 87 VAL A O 1
ATOM 706 N N . PRO A 1 88 ? 3.664 -10.827 -10.332 1.00 95.06 88 PRO A N 1
ATOM 707 C CA . PRO A 1 88 ? 3.361 -11.743 -9.239 1.00 95.06 88 PRO A CA 1
ATOM 708 C C . PRO A 1 88 ? 1.876 -12.136 -9.251 1.00 95.06 88 PRO A C 1
ATOM 710 O O . PRO A 1 88 ? 1.034 -11.228 -9.215 1.00 95.06 88 PRO A O 1
ATOM 713 N N . PRO A 1 89 ? 1.537 -13.438 -9.269 1.00 93.19 89 PRO A N 1
ATOM 714 C CA . PRO A 1 89 ? 0.154 -13.898 -9.236 1.00 93.19 89 PRO A CA 1
ATOM 715 C C . PRO A 1 89 ? -0.674 -13.312 -8.085 1.00 93.19 89 PRO A C 1
ATOM 717 O O . PRO A 1 89 ? -0.164 -12.900 -7.030 1.00 93.19 89 PRO A O 1
ATOM 720 N N . ASP A 1 90 ? -1.987 -13.273 -8.289 1.00 88.00 90 ASP A N 1
ATOM 721 C CA . ASP A 1 90 ? -2.931 -13.020 -7.207 1.00 88.00 90 ASP A CA 1
ATOM 722 C C . ASP A 1 90 ? -2.970 -14.226 -6.248 1.00 88.00 90 ASP A C 1
ATOM 724 O O . ASP A 1 90 ? -2.630 -15.348 -6.611 1.00 88.00 90 ASP A O 1
ATOM 728 N N . GLY A 1 91 ? -3.329 -13.994 -4.982 1.00 84.69 91 GLY A N 1
ATOM 729 C CA . GLY A 1 91 ? -3.461 -15.062 -3.980 1.00 84.69 91 GLY A CA 1
ATOM 730 C C . GLY A 1 91 ? -2.175 -15.506 -3.267 1.00 84.69 91 GLY A C 1
ATOM 731 O O . GLY A 1 91 ? -2.280 -16.222 -2.279 1.00 84.69 91 GLY A O 1
ATOM 732 N N . LEU A 1 92 ? -0.985 -15.038 -3.669 1.00 87.50 92 LEU A N 1
ATOM 733 C CA . LEU A 1 92 ? 0.283 -15.409 -3.006 1.00 87.50 92 LEU A CA 1
ATOM 734 C C . LEU A 1 92 ? 0.390 -14.957 -1.540 1.00 87.50 92 LEU A C 1
ATOM 736 O O . LEU A 1 92 ? 1.046 -15.601 -0.729 1.00 87.50 92 LEU A O 1
ATOM 740 N N . LEU A 1 93 ? -0.230 -13.823 -1.211 1.00 86.56 93 LEU A N 1
ATOM 741 C CA . LEU A 1 93 ? -0.337 -13.295 0.147 1.00 86.56 93 LEU A CA 1
ATOM 742 C C . LEU A 1 93 ? -1.806 -12.946 0.391 1.00 86.56 93 LEU A C 1
ATOM 744 O O . LEU A 1 93 ? -2.206 -11.795 0.183 1.00 86.56 93 LEU A O 1
ATOM 748 N N . PRO A 1 94 ? -2.643 -13.941 0.730 1.00 79.06 94 PRO A N 1
ATOM 749 C CA . PRO A 1 94 ? -4.066 -13.719 0.877 1.00 79.06 94 PRO A CA 1
ATOM 750 C C . PRO A 1 94 ? -4.311 -12.872 2.125 1.00 79.06 94 PRO A C 1
ATOM 752 O O . PRO A 1 94 ? -4.059 -13.291 3.251 1.00 79.06 94 PRO A O 1
ATOM 755 N N . TYR A 1 95 ? -4.841 -11.672 1.921 1.00 80.12 95 TYR A N 1
ATOM 756 C CA . TYR A 1 95 ? -5.405 -10.869 2.991 1.00 80.12 95 TYR A CA 1
ATOM 757 C C . TYR A 1 95 ? -6.815 -10.453 2.602 1.00 80.12 95 TYR A C 1
ATOM 759 O O . TYR A 1 95 ? -7.032 -9.841 1.556 1.00 80.12 95 TYR A O 1
ATOM 767 N N . ARG A 1 96 ? -7.777 -10.785 3.461 1.00 75.69 96 AR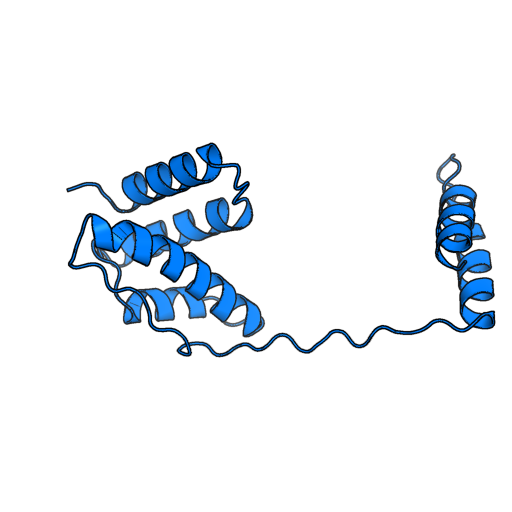G A N 1
ATOM 768 C CA . ARG A 1 96 ? -9.145 -10.286 3.369 1.00 75.69 96 ARG A CA 1
ATOM 769 C C . ARG A 1 96 ? -9.343 -9.321 4.533 1.00 75.69 96 ARG A C 1
ATOM 771 O O . ARG A 1 96 ? -9.325 -9.788 5.677 1.00 75.69 96 ARG A O 1
ATOM 778 N N . PRO A 1 97 ? -9.491 -8.004 4.290 1.00 70.69 97 PRO A N 1
ATOM 779 C CA . PRO A 1 97 ? -9.841 -7.094 5.365 1.00 70.69 97 PRO A CA 1
ATOM 780 C C . PRO A 1 97 ? -11.145 -7.585 5.985 1.00 70.69 97 PRO A C 1
ATOM 782 O O . PRO A 1 97 ? -12.118 -7.868 5.281 1.00 70.69 97 PRO A O 1
ATOM 785 N N . LYS A 1 98 ? -11.159 -7.736 7.309 1.00 78.25 98 LYS A N 1
ATOM 786 C CA . LYS A 1 98 ? -12.412 -8.012 8.005 1.00 78.25 98 LYS A CA 1
ATOM 787 C C . LYS A 1 98 ? -13.303 -6.791 7.814 1.00 78.25 98 LYS A C 1
ATOM 789 O O . LYS A 1 98 ? -12.838 -5.663 7.974 1.00 78.25 98 LYS A O 1
ATOM 794 N N . ARG A 1 99 ? -14.575 -7.014 7.471 1.00 81.44 99 ARG A N 1
ATOM 795 C CA . ARG A 1 99 ? -15.568 -5.936 7.450 1.00 81.44 99 ARG A CA 1
ATOM 796 C C . ARG A 1 99 ? -15.536 -5.261 8.819 1.00 81.44 99 ARG A C 1
ATOM 798 O O . ARG A 1 99 ? -15.684 -5.950 9.832 1.00 81.44 99 ARG A O 1
ATOM 805 N N . ALA A 1 100 ? -15.310 -3.948 8.840 1.00 83.00 100 ALA A N 1
ATOM 806 C CA . ALA A 1 100 ? -15.426 -3.180 10.068 1.00 83.00 100 ALA A CA 1
ATOM 807 C C . ALA A 1 100 ? -16.823 -3.435 10.643 1.00 83.00 100 ALA A C 1
ATOM 809 O O . ALA A 1 100 ? -17.818 -3.335 9.923 1.00 83.00 100 ALA A O 1
ATOM 810 N N . ARG A 1 101 ? -16.891 -3.840 11.911 1.00 86.56 101 ARG A N 1
ATOM 811 C CA . ARG A 1 101 ? -18.157 -3.925 12.634 1.00 86.56 101 ARG A CA 1
ATOM 812 C C . ARG A 1 101 ? -18.373 -2.547 13.253 1.00 86.56 101 ARG A C 1
ATOM 814 O O . ARG A 1 101 ? -17.635 -2.231 14.185 1.00 86.56 101 ARG A O 1
ATOM 821 N N . PRO A 1 102 ? -19.260 -1.703 12.696 1.00 88.31 102 PRO A N 1
ATOM 822 C CA . PRO A 1 102 ? -19.494 -0.389 13.271 1.00 88.31 102 PRO A CA 1
ATOM 823 C C . PRO A 1 102 ? -20.024 -0.570 14.692 1.00 88.31 102 PRO A C 1
ATOM 825 O O . PRO A 1 102 ? -20.883 -1.419 14.932 1.00 88.31 102 PRO A O 1
ATOM 828 N N . TYR A 1 103 ? -19.484 0.207 15.625 1.00 89.94 103 TYR A N 1
ATOM 829 C CA . TYR A 1 103 ? -20.080 0.339 16.943 1.00 89.94 103 TYR A CA 1
ATOM 830 C C . TYR A 1 103 ? -21.214 1.355 16.836 1.00 89.94 103 TYR A C 1
ATOM 832 O O . TYR A 1 103 ? -20.968 2.506 16.473 1.00 89.94 103 TYR A O 1
ATOM 840 N N . LEU A 1 104 ? -22.446 0.914 17.084 1.00 91.81 104 LEU A N 1
ATOM 841 C CA . LEU A 1 104 ? -23.604 1.799 17.113 1.00 91.81 104 LEU A CA 1
ATOM 842 C C . LEU A 1 104 ? -23.719 2.371 18.521 1.00 91.81 104 LEU A C 1
ATOM 844 O O . LEU A 1 104 ? -23.921 1.621 19.473 1.00 91.81 104 LEU A O 1
ATOM 848 N N . TYR A 1 105 ? -23.555 3.684 18.636 1.00 92.94 105 TYR A N 1
ATOM 849 C CA . TYR A 1 105 ? -23.718 4.380 19.900 1.00 92.94 105 TYR A CA 1
ATOM 850 C C . TYR A 1 105 ? -25.202 4.459 20.259 1.00 92.94 105 TYR A C 1
ATOM 852 O O . TYR A 1 105 ? -26.029 4.825 19.428 1.00 92.94 105 TYR A O 1
ATOM 860 N N . SER A 1 106 ? -25.525 4.136 21.506 1.00 95.12 106 SER A N 1
ATOM 861 C CA . SER A 1 106 ? -26.818 4.464 22.106 1.00 95.12 106 SER A CA 1
ATOM 862 C C . SER A 1 106 ? -26.922 5.961 22.399 1.00 95.12 106 SER A C 1
ATOM 864 O O . SER A 1 106 ? -25.908 6.635 22.603 1.00 95.12 106 SER A O 1
ATOM 866 N N . ASP A 1 107 ? -28.148 6.472 22.524 1.00 95.19 107 ASP A N 1
ATOM 867 C CA . ASP A 1 107 ? -28.400 7.862 22.923 1.00 95.19 107 ASP A CA 1
ATOM 868 C C . ASP A 1 107 ? -27.653 8.248 24.205 1.00 95.19 107 ASP A C 1
ATOM 870 O O . ASP A 1 107 ? -27.152 9.363 24.343 1.00 95.19 107 ASP A O 1
ATOM 874 N N . GLU A 1 108 ? -27.546 7.315 25.151 1.00 96.81 108 GLU A N 1
ATOM 875 C CA . GLU A 1 108 ? -26.850 7.550 26.412 1.00 96.81 108 GLU A CA 1
ATOM 876 C C . GLU A 1 108 ? -25.337 7.675 26.223 1.00 96.81 108 GLU A C 1
ATOM 878 O O . GLU A 1 108 ? -24.678 8.513 26.837 1.00 96.81 108 GLU A O 1
ATOM 883 N N . GLU A 1 109 ? -24.750 6.874 25.339 1.00 96.81 109 GLU A N 1
ATOM 884 C CA . GLU A 1 109 ? -23.337 7.016 24.996 1.00 96.81 109 GLU A CA 1
ATOM 885 C C . GLU A 1 109 ? -23.059 8.294 24.214 1.00 96.81 109 GLU A C 1
ATOM 887 O O . GLU A 1 109 ? -22.025 8.918 24.448 1.00 96.81 109 GLU A O 1
ATOM 892 N N . ILE A 1 110 ? -23.988 8.720 23.354 1.00 96.06 110 ILE A N 1
ATOM 893 C CA . ILE A 1 110 ? -23.907 10.007 22.659 1.00 96.06 110 ILE A CA 1
ATOM 894 C C . ILE A 1 110 ? -23.923 11.144 23.684 1.00 96.06 110 ILE A C 1
ATOM 896 O O . ILE A 1 110 ? -23.014 11.972 23.681 1.00 96.06 110 ILE A O 1
ATOM 900 N N . ARG A 1 111 ? -24.868 11.160 24.634 1.00 96.31 111 ARG A N 1
ATOM 901 C CA . ARG A 1 111 ? -24.909 12.178 25.705 1.00 96.31 111 ARG A CA 1
ATOM 902 C C . ARG A 1 111 ? -23.625 12.197 26.530 1.00 96.31 111 ARG A C 1
ATOM 904 O O . ARG A 1 111 ? -23.084 13.270 26.801 1.00 96.31 111 ARG A O 1
ATOM 911 N N . ARG A 1 112 ? -23.091 11.023 26.886 1.00 97.06 112 ARG A N 1
ATOM 912 C CA . ARG A 1 112 ? -21.808 10.915 27.600 1.00 97.06 112 ARG A CA 1
ATOM 913 C C . ARG A 1 112 ? -20.641 11.449 26.771 1.00 97.06 112 ARG A C 1
ATOM 915 O O . ARG A 1 112 ? -19.799 12.158 27.321 1.00 97.06 112 ARG A O 1
ATOM 922 N N . LEU A 1 113 ? -20.601 11.171 25.468 1.00 95.94 113 LEU A N 1
ATOM 923 C CA . LEU A 1 113 ? -19.583 11.691 24.551 1.00 95.94 113 LEU A CA 1
ATOM 924 C C . LEU A 1 113 ? -19.665 13.220 24.427 1.00 95.94 113 LEU A C 1
ATOM 926 O O . LEU A 1 113 ? -18.645 13.900 24.530 1.00 95.94 113 LEU A O 1
ATOM 930 N N . LEU A 1 114 ? -20.873 13.764 24.278 1.00 96.38 114 LEU A N 1
ATOM 931 C CA . LEU A 1 114 ? -21.130 15.204 24.222 1.00 96.38 114 LEU A CA 1
ATOM 932 C C . LEU A 1 114 ? -20.724 15.910 25.520 1.00 96.38 114 LEU A C 1
ATOM 934 O O . LEU A 1 114 ? -20.103 16.974 25.477 1.00 96.38 114 LEU A O 1
ATOM 938 N N . GLY A 1 115 ? -21.021 15.307 26.673 1.00 96.31 115 GLY A N 1
ATOM 939 C CA . GLY A 1 115 ? -20.580 15.805 27.975 1.00 96.31 115 GLY A CA 1
ATOM 940 C C . GLY A 1 115 ? -19.063 15.713 28.167 1.00 96.31 115 GLY A C 1
ATOM 941 O O . GLY A 1 115 ? -18.462 16.604 28.763 1.00 96.31 115 GLY A O 1
ATOM 942 N N . ALA A 1 116 ? -18.418 14.668 27.641 1.00 95.88 116 ALA A N 1
ATOM 943 C CA . ALA A 1 116 ? -16.964 14.520 27.678 1.00 95.88 116 ALA A CA 1
ATOM 944 C C . ALA A 1 116 ? -16.251 15.536 26.772 1.00 95.88 116 ALA A C 1
ATOM 946 O O . ALA A 1 116 ? -15.200 16.050 27.153 1.00 95.88 116 ALA A O 1
ATOM 947 N N . ALA A 1 117 ? -16.831 15.877 25.616 1.00 95.44 117 ALA A N 1
ATOM 948 C CA . ALA A 1 117 ? -16.287 16.891 24.714 1.00 95.44 117 ALA A CA 1
ATOM 949 C C . ALA A 1 117 ? -16.146 18.259 25.403 1.00 95.44 117 ALA A C 1
ATOM 951 O O . ALA A 1 117 ? -15.124 18.924 25.240 1.00 95.44 117 ALA A O 1
ATOM 952 N N . LEU A 1 118 ? -17.109 18.628 26.254 1.00 94.31 118 LEU A N 1
ATOM 953 C CA . LEU A 1 118 ? -17.076 19.870 27.035 1.00 94.31 118 LEU A CA 1
ATOM 954 C C . LEU A 1 118 ? -15.971 19.905 28.107 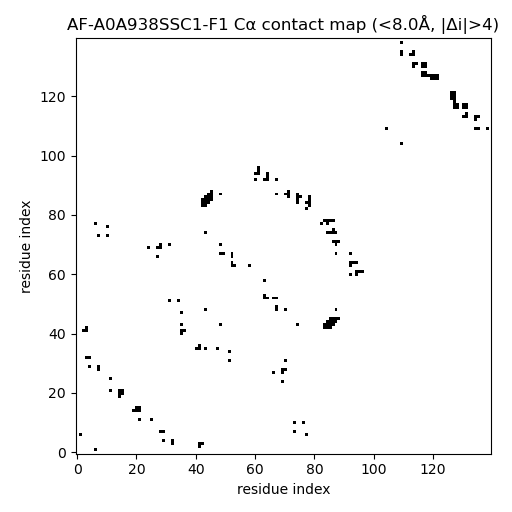1.00 94.31 118 LEU A C 1
ATOM 956 O O . LEU A 1 118 ? -15.630 20.976 28.593 1.00 94.31 118 LEU A O 1
ATOM 960 N N . LYS A 1 119 ? -15.391 18.752 28.464 1.00 94.31 119 LYS A N 1
ATOM 961 C CA . LYS A 1 119 ? -14.297 18.636 29.445 1.00 94.31 119 LYS A CA 1
ATOM 962 C C . LYS A 1 119 ? -12.909 18.634 28.799 1.00 94.31 119 LYS A C 1
ATOM 964 O O . LYS A 1 119 ? -11.914 18.438 29.497 1.00 94.31 119 LYS A O 1
ATOM 969 N N . LEU A 1 120 ? -12.821 18.788 27.475 1.00 92.25 120 LEU A N 1
ATOM 970 C CA . LEU A 1 120 ? -11.534 18.855 26.787 1.00 92.25 120 LEU A CA 1
ATOM 971 C C . LEU A 1 120 ? -10.721 20.065 27.276 1.00 92.25 120 LEU A C 1
ATOM 973 O O . LEU A 1 120 ? -11.309 21.110 27.549 1.00 92.25 120 LEU A O 1
ATOM 977 N N . PRO A 1 121 ? -9.378 19.961 27.343 1.00 87.81 121 PRO A N 1
ATOM 978 C CA . PRO A 1 121 ? -8.541 21.075 27.760 1.00 87.81 121 PRO A CA 1
ATOM 979 C C . PRO A 1 121 ? -8.751 22.270 26.838 1.00 87.81 121 PRO A C 1
ATOM 981 O O . PRO A 1 121 ? -8.514 22.184 25.624 1.00 87.81 121 PRO A O 1
ATOM 984 N N . ASP A 1 122 ? -9.178 23.373 27.434 1.00 77.50 122 ASP A N 1
ATOM 985 C CA . ASP A 1 122 ? -9.288 24.646 26.754 1.00 77.50 122 ASP A CA 1
ATOM 986 C C . ASP A 1 122 ? -7.903 25.301 26.717 1.00 77.50 122 ASP A C 1
ATOM 988 O O . ASP A 1 122 ? -7.468 25.958 27.659 1.00 77.50 122 ASP A O 1
ATOM 992 N N . GLN A 1 123 ? -7.167 25.069 25.630 1.00 75.25 123 GLN A N 1
ATOM 993 C CA . GLN A 1 123 ? -5.918 25.784 25.361 1.00 75.25 123 GLN A CA 1
ATOM 994 C C . GLN A 1 123 ? -6.202 27.126 24.667 1.00 75.25 123 GLN A C 1
ATOM 996 O O . GLN A 1 123 ? -5.617 27.426 23.628 1.00 75.25 123 GLN A O 1
ATOM 1001 N N . GLY A 1 124 ? -7.133 27.905 25.230 1.00 69.50 124 GLY A N 1
ATOM 1002 C CA . GLY A 1 124 ? -7.463 29.268 24.811 1.00 69.50 124 GLY A CA 1
ATOM 1003 C C . GLY A 1 124 ? -8.352 29.373 23.569 1.00 69.50 124 GLY A C 1
ATOM 1004 O O . GLY A 1 124 ? -8.182 30.305 22.786 1.00 69.50 124 GLY A O 1
ATOM 1005 N N . GLY A 1 125 ? -9.277 28.437 23.342 1.00 82.94 125 GLY A N 1
ATOM 1006 C CA . GLY A 1 125 ? -10.137 28.452 22.160 1.00 82.94 125 GLY A CA 1
ATOM 1007 C C . GLY A 1 125 ? -11.419 27.623 22.268 1.00 82.94 125 GLY A C 1
ATOM 1008 O O . GLY A 1 125 ? -11.730 26.982 23.260 1.00 82.94 125 GLY A O 1
ATOM 1009 N N . LEU A 1 126 ? -12.184 27.569 21.179 1.00 90.38 126 LEU A N 1
ATOM 1010 C CA . LEU A 1 126 ? -13.520 26.953 21.152 1.00 90.38 126 LEU A CA 1
ATOM 1011 C C . LEU A 1 126 ? -13.514 25.416 21.128 1.00 90.38 126 LEU A C 1
ATOM 1013 O O . LEU A 1 126 ? -14.526 24.800 20.813 1.00 90.38 126 LEU A O 1
ATOM 1017 N N . ARG A 1 127 ? -12.388 24.770 21.448 1.00 90.88 127 ARG A N 1
ATOM 1018 C CA . ARG A 1 127 ? -12.196 23.323 21.274 1.00 90.88 127 ARG A CA 1
ATOM 1019 C C . ARG A 1 127 ? -13.312 22.484 21.922 1.00 90.88 127 ARG A C 1
ATOM 1021 O O . ARG A 1 127 ? -13.834 21.621 21.215 1.00 90.88 127 ARG A O 1
ATOM 1028 N N . PRO A 1 128 ? -13.722 22.711 23.185 1.00 94.50 128 PRO A N 1
ATOM 1029 C CA . PRO A 1 128 ? -14.775 21.903 23.802 1.00 94.50 128 PRO A CA 1
ATOM 1030 C C . PRO A 1 128 ? -16.123 22.040 23.075 1.00 94.50 128 PRO A C 1
ATOM 1032 O O . PRO A 1 128 ? -16.785 21.045 22.783 1.00 94.50 128 PRO A O 1
ATOM 1035 N N . TRP A 1 129 ? -16.479 23.270 22.697 1.00 93.62 129 TRP A N 1
ATOM 1036 C CA . TRP A 1 129 ? -17.714 23.603 21.984 1.00 93.62 129 TRP A CA 1
ATOM 1037 C C . TRP A 1 129 ? -17.730 23.070 20.551 1.00 93.62 129 TRP A C 1
ATOM 1039 O O . TRP A 1 129 ? -18.730 22.506 20.117 1.00 93.62 129 TRP A O 1
ATOM 1049 N N . THR A 1 130 ? -16.610 23.173 19.830 1.00 93.94 130 THR A N 1
ATOM 1050 C CA . THR A 1 130 ? -16.471 22.645 18.469 1.00 93.94 130 THR A CA 1
ATOM 1051 C C . THR A 1 130 ? -16.714 21.141 18.438 1.00 93.94 130 THR A C 1
ATOM 1053 O O . THR A 1 130 ? -17.480 20.671 17.602 1.00 93.94 130 THR A O 1
ATOM 1056 N N . TYR A 1 131 ? -16.102 20.376 19.351 1.00 94.19 131 TYR A N 1
ATOM 1057 C CA . TYR A 1 131 ? -16.304 18.925 19.393 1.00 94.19 131 TYR A CA 1
ATOM 1058 C C . TYR A 1 131 ? -17.705 18.544 19.876 1.00 94.19 131 TYR A C 1
ATOM 1060 O O . TYR A 1 131 ? -18.291 17.615 19.327 1.00 94.19 131 TYR A O 1
ATOM 1068 N N . HIS A 1 132 ? -18.267 19.275 20.843 1.00 95.38 132 HIS A N 1
ATOM 1069 C CA . HIS A 1 132 ? -19.646 19.067 21.281 1.00 95.38 132 HIS A CA 1
ATOM 1070 C C . HIS A 1 132 ? -20.636 19.248 20.118 1.00 95.38 132 HIS A C 1
ATOM 1072 O O . HIS A 1 132 ? -21.403 18.337 19.814 1.00 95.38 132 HIS A O 1
ATOM 1078 N N . CYS A 1 133 ? -20.573 20.375 19.405 1.00 95.06 133 CYS A N 1
ATOM 1079 C CA . CYS A 1 133 ? -21.456 20.635 18.268 1.00 95.06 133 CYS A CA 1
ATOM 1080 C C . CYS A 1 133 ? -21.211 19.666 17.103 1.00 95.06 133 CYS A C 1
ATOM 1082 O O . CYS A 1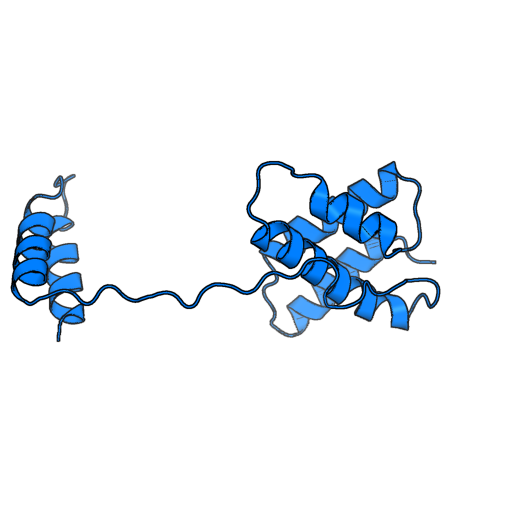 133 ? -22.168 19.174 16.514 1.00 95.06 133 CYS A O 1
ATOM 1084 N N . LEU A 1 134 ? -19.948 19.350 16.787 1.00 95.31 134 LEU A N 1
ATOM 1085 C CA . LEU A 1 134 ? -19.606 18.401 15.723 1.00 95.31 134 LEU A CA 1
ATOM 1086 C C . LEU A 1 134 ? -20.234 17.027 15.971 1.00 95.31 134 LEU A C 1
ATOM 1088 O O . LEU A 1 134 ? -20.869 16.476 15.077 1.00 95.31 134 LEU A O 1
ATOM 1092 N N . PHE A 1 135 ? -20.068 16.473 17.174 1.00 94.56 135 PHE A N 1
ATOM 1093 C CA . PHE A 1 135 ? -20.640 15.168 17.495 1.00 94.56 135 PHE A CA 1
ATOM 1094 C C . PHE A 1 135 ? -22.168 15.211 17.575 1.00 94.56 135 PHE A C 1
ATOM 1096 O O . PHE A 1 135 ? -22.802 14.260 17.134 1.00 94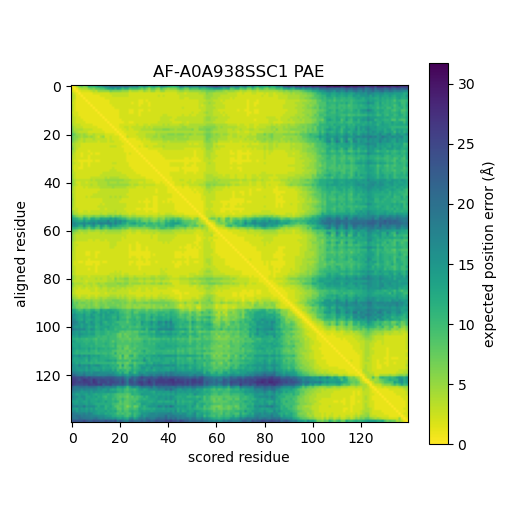.56 135 PHE A O 1
ATOM 1103 N N . GLY A 1 136 ? -22.755 16.313 18.054 1.00 94.00 136 GLY A N 1
ATOM 1104 C CA . GLY A 1 136 ? -24.211 16.471 18.115 1.00 94.00 136 GLY A CA 1
ATOM 1105 C C . GLY A 1 136 ? -24.861 16.526 16.732 1.00 94.00 136 GLY A C 1
ATOM 1106 O O . GLY A 1 136 ? -25.923 15.951 16.528 1.00 94.00 136 GLY A O 1
ATOM 1107 N N . LEU A 1 137 ? -24.200 17.156 15.756 1.00 95.38 137 LEU A N 1
ATOM 1108 C CA . LEU A 1 137 ? -24.662 17.183 14.363 1.00 95.38 137 LEU A CA 1
ATOM 1109 C C . LEU A 1 137 ? -24.508 15.828 13.659 1.00 95.38 137 LEU A C 1
ATOM 1111 O O . LEU A 1 137 ? -25.282 15.521 12.760 1.00 95.38 137 LEU A O 1
ATOM 1115 N N . LEU A 1 138 ? -23.516 15.022 14.052 1.00 92.69 138 LEU A N 1
ATOM 1116 C CA . LEU A 1 138 ? -23.292 13.682 13.498 1.00 92.69 138 LEU A CA 1
ATOM 1117 C C . LEU A 1 138 ? -24.233 12.615 14.076 1.00 92.69 138 LEU A C 1
ATOM 1119 O O . LEU A 1 138 ? -24.300 11.523 13.518 1.00 92.69 138 LEU A O 1
ATOM 1123 N N . SER A 1 139 ? -24.909 12.895 15.194 1.00 88.19 139 SER A N 1
ATOM 1124 C CA . SER A 1 139 ? -25.808 11.948 15.866 1.00 88.19 139 SER A CA 1
ATOM 1125 C C . SER A 1 139 ? -27.275 12.026 15.423 1.00 88.19 139 SER A C 1
ATOM 1127 O O . SER A 1 139 ? -28.108 11.376 16.050 1.00 88.19 139 SER A O 1
ATOM 1129 N N . VAL A 1 140 ? -27.594 12.841 14.409 1.00 73.06 140 VAL A N 1
ATOM 1130 C CA . VAL A 1 140 ? -28.955 13.052 13.872 1.00 73.06 140 VAL A CA 1
ATOM 1131 C C . VAL A 1 140 ? -29.250 12.106 12.713 1.00 73.06 140 VAL A C 1
ATOM 1133 O O . VAL A 1 140 ? -28.332 11.880 11.892 1.00 73.06 140 VAL A O 1
#

Solvent-accessible surface area (backbone atoms only — not comparable to full-atom values): 8247 Å² total; per-residue (Å²): 133,84,49,63,68,56,50,51,52,52,52,53,50,54,45,38,74,72,69,44,80,54,66,65,56,67,61,48,50,57,55,51,42,54,50,32,56,76,67,73,46,86,59,52,41,47,66,59,48,49,53,60,30,53,66,62,77,92,57,60,66,58,54,31,28,50,47,38,50,52,50,28,58,50,27,56,60,43,30,78,80,39,76,80,30,40,55,48,68,86,72,82,54,79,60,77,84,74,79,82,76,81,84,81,76,48,75,68,53,49,52,51,50,39,57,50,27,60,66,44,84,66,88,84,58,64,57,20,58,52,47,24,53,53,53,57,66,69,72,109

Secondary structure (DSSP, 8-state):
---HHHHHHHHHHHHHHTT---HHHHHHHHHHHHHHHHTT-SS--HHHHHHHHHS-TTS-HHHHHHHHHHHHHHHHHHHTT-TT---PPTTSS---PPPP------HHHHHHHHHHHTTS--SSSSHHHHHHHHHHHHT-

pLDDT: mean 91.65, std 6.79, range [61.25, 97.06]

Foldseek 3Di:
DDAQVRLLVVVCVVVVVVVDPCPVLNVLSVQLSVQCVVVVHRAADLVSLQCVLCVPVPDDLVSSLVSLVSVLVSLVVVCVPPVRHDRHDPPPSDDDPDPDDDDDDDPVNLVVQLVVLLVPDCPPDCRSVVSNVVSVVVND

Mean predicted aligned error: 7.47 Å